Protein AF-A0A371GL27-F1 (afdb_monomer_lite)

Sequence (62 aa):
MGELKFFLRLQIKQAKDAIYIHQFKYIKELLNKFNFEDYKTMSTPMHPTSILGLDEIDK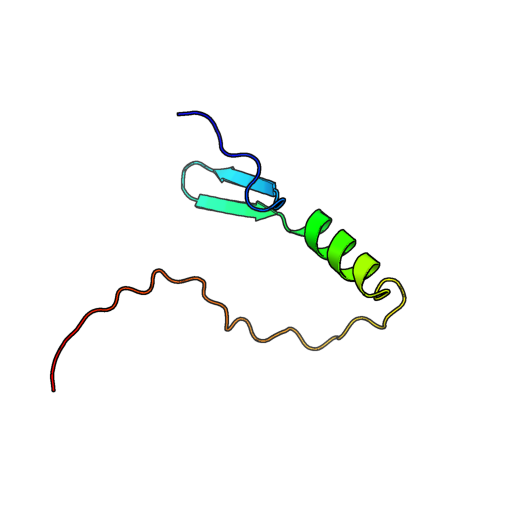KDI

Structure (mmCIF, N/CA/C/O backbone):
data_AF-A0A371GL27-F1
#
_entry.id   AF-A0A371GL27-F1
#
loop_
_atom_site.group_PDB
_atom_site.id
_atom_site.type_symbol
_atom_site.label_atom_id
_atom_site.label_alt_id
_atom_site.label_comp_id
_atom_site.label_asym_id
_atom_site.label_entity_id
_atom_site.label_seq_id
_atom_site.pdbx_PDB_ins_code
_atom_site.Cartn_x
_atom_site.Cartn_y
_atom_site.Cartn_z
_atom_site.occupancy
_atom_site.B_iso_or_equiv
_atom_site.auth_seq_id
_atom_site.auth_comp_id
_atom_site.auth_asym_id
_atom_site.auth_atom_id
_atom_site.pdbx_PDB_model_num
ATOM 1 N N . MET A 1 1 ? -2.887 1.343 24.532 1.00 63.28 1 MET A N 1
ATOM 2 C CA . MET A 1 1 ? -2.397 0.828 23.235 1.00 63.28 1 MET A CA 1
ATOM 3 C C . MET A 1 1 ? -2.359 2.004 22.273 1.00 63.28 1 MET A C 1
ATOM 5 O O . MET A 1 1 ? -3.385 2.649 22.119 1.00 63.28 1 MET A O 1
ATOM 9 N N . GLY A 1 2 ? -1.186 2.385 21.765 1.00 79.94 2 GLY A N 1
ATOM 10 C CA . GLY A 1 2 ? -1.039 3.571 20.909 1.00 79.94 2 GLY A CA 1
ATOM 11 C C . GLY A 1 2 ? -1.474 3.325 19.461 1.00 79.94 2 GLY A C 1
ATOM 12 O O . GLY A 1 2 ? -1.584 2.182 19.024 1.00 79.94 2 GLY A O 1
ATOM 13 N N . GLU A 1 3 ? -1.691 4.400 18.706 1.00 79.56 3 GLU A N 1
ATOM 14 C CA . GLU A 1 3 ? -1.995 4.332 17.273 1.00 79.56 3 GLU A CA 1
ATOM 15 C C . GLU A 1 3 ? -0.787 3.812 16.464 1.00 79.56 3 GLU A C 1
ATOM 17 O O . GLU A 1 3 ? 0.256 4.462 16.377 1.00 79.56 3 GLU A O 1
ATOM 22 N N . LEU A 1 4 ? -0.934 2.651 15.819 1.00 85.25 4 LEU A N 1
ATOM 23 C CA . LEU A 1 4 ? -0.045 2.148 14.766 1.00 85.25 4 LEU A CA 1
ATOM 24 C C . LEU A 1 4 ? -0.160 3.022 13.503 1.00 85.25 4 LEU A C 1
ATOM 26 O O . LEU A 1 4 ? -1.116 2.899 12.737 1.00 85.25 4 LEU A O 1
ATOM 30 N N . LYS A 1 5 ? 0.818 3.913 13.302 1.00 84.31 5 LYS A N 1
ATOM 31 C CA . LYS A 1 5 ? 0.887 4.840 12.152 1.00 84.31 5 LYS A CA 1
ATOM 32 C C . LYS A 1 5 ? 1.673 4.288 10.960 1.00 84.31 5 LYS A C 1
ATOM 34 O O . LYS A 1 5 ? 1.498 4.768 9.843 1.00 84.31 5 LYS A O 1
ATOM 39 N N . PHE A 1 6 ? 2.525 3.286 11.182 1.00 82.44 6 PHE A N 1
ATOM 40 C CA . PHE A 1 6 ? 3.333 2.647 10.143 1.00 82.44 6 PHE A CA 1
ATOM 41 C C . PHE A 1 6 ? 3.481 1.144 10.396 1.00 82.44 6 PHE A C 1
ATOM 43 O O . PHE A 1 6 ? 3.728 0.734 11.527 1.00 82.44 6 PHE A O 1
ATOM 50 N N . PHE A 1 7 ? 3.400 0.337 9.339 1.00 82.38 7 PHE A N 1
ATOM 51 C CA . PHE A 1 7 ? 3.674 -1.105 9.358 1.00 82.38 7 PHE A CA 1
ATOM 52 C C . PHE A 1 7 ? 4.351 -1.499 8.051 1.00 82.38 7 PHE A C 1
ATOM 54 O O . PHE A 1 7 ? 3.902 -1.073 6.995 1.00 82.38 7 PH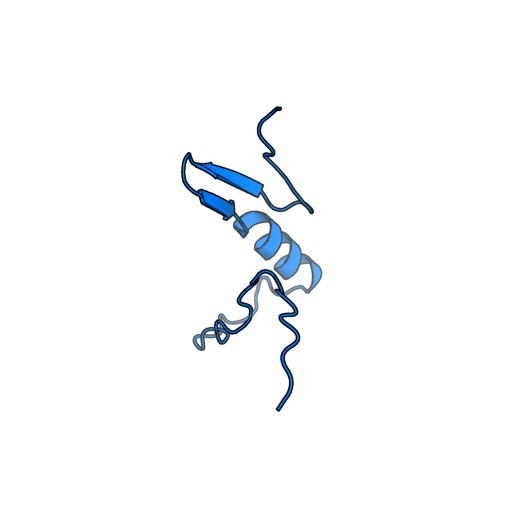E A O 1
ATOM 61 N N . LEU A 1 8 ? 5.451 -2.259 8.092 1.00 81.38 8 LEU A N 1
ATOM 62 C CA . LEU A 1 8 ? 6.224 -2.616 6.887 1.00 81.38 8 LEU A CA 1
ATOM 63 C C . LEU A 1 8 ? 6.569 -1.407 5.984 1.00 81.38 8 LEU A C 1
ATOM 65 O O . LEU A 1 8 ? 6.635 -1.532 4.767 1.00 81.38 8 LEU A O 1
ATOM 69 N N . ARG A 1 9 ? 6.784 -0.220 6.579 1.00 78.31 9 ARG A N 1
ATOM 70 C CA . ARG A 1 9 ? 6.969 1.084 5.890 1.00 78.31 9 ARG A CA 1
ATOM 71 C C . ARG A 1 9 ? 5.736 1.615 5.141 1.00 78.31 9 ARG A C 1
ATOM 73 O O . ARG A 1 9 ? 5.802 2.690 4.551 1.00 78.31 9 ARG A O 1
ATOM 80 N N . LEU A 1 10 ? 4.606 0.924 5.216 1.00 83.50 10 LEU A N 1
ATOM 81 C CA . LEU A 1 10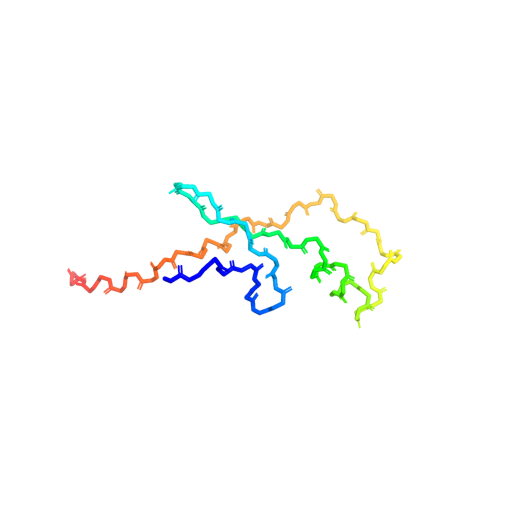 ? 3.308 1.399 4.756 1.00 83.50 10 LEU A CA 1
ATOM 82 C C . LEU A 1 10 ? 2.699 2.312 5.813 1.00 83.50 10 LEU A C 1
ATOM 84 O O . LEU A 1 10 ? 2.712 2.002 7.005 1.00 83.50 10 LEU A O 1
ATOM 88 N N . GLN A 1 11 ? 2.167 3.448 5.374 1.00 86.81 11 GLN A N 1
ATOM 89 C CA . GLN A 1 11 ? 1.478 4.370 6.261 1.00 86.81 11 GLN A CA 1
ATOM 90 C C . GLN A 1 11 ? 0.080 3.830 6.553 1.00 86.81 11 GLN A C 1
ATOM 92 O O . GLN A 1 11 ? -0.678 3.524 5.633 1.00 86.81 11 GLN A O 1
ATOM 97 N N . ILE A 1 12 ? -0.265 3.752 7.831 1.00 86.19 12 ILE A N 1
ATOM 98 C CA . ILE A 1 12 ? -1.570 3.297 8.295 1.00 86.19 12 ILE A CA 1
ATOM 99 C C . ILE A 1 12 ? -2.358 4.497 8.817 1.00 86.19 12 ILE A C 1
ATOM 101 O O . ILE A 1 12 ? -1.847 5.314 9.584 1.00 86.19 12 ILE A O 1
ATOM 105 N N . LYS A 1 13 ? -3.620 4.590 8.405 1.00 87.12 13 LYS A N 1
ATOM 106 C CA . LYS A 1 13 ? -4.620 5.490 8.976 1.00 87.12 13 LYS A CA 1
ATOM 107 C C . LYS A 1 13 ? -5.708 4.647 9.623 1.00 87.12 13 LYS A C 1
ATOM 109 O O . LYS A 1 13 ? -6.441 3.947 8.934 1.00 87.12 13 LYS A O 1
ATOM 114 N N . GLN A 1 14 ? -5.803 4.713 10.942 1.00 85.19 14 GLN A N 1
ATOM 115 C CA . GLN A 1 14 ? -6.868 4.051 11.686 1.00 85.19 14 GLN A CA 1
ATOM 116 C C . GLN A 1 14 ? -8.062 4.997 11.783 1.00 85.19 14 GLN A C 1
ATOM 118 O O . GLN A 1 14 ? -7.914 6.151 12.185 1.00 85.19 14 GLN A O 1
ATOM 123 N N . ALA A 1 15 ? -9.230 4.517 11.381 1.00 86.50 15 ALA A N 1
ATOM 124 C CA . ALA A 1 15 ? -10.519 5.122 11.675 1.00 86.50 15 ALA A CA 1
ATOM 125 C C . ALA A 1 15 ? -11.254 4.240 12.691 1.00 86.50 15 ALA A C 1
ATOM 127 O O . ALA A 1 15 ? -10.843 3.112 12.953 1.00 86.50 15 ALA A O 1
ATOM 128 N N . LYS A 1 16 ? -12.352 4.749 13.255 1.00 83.50 16 LYS A N 1
ATOM 129 C CA . LYS A 1 16 ? -13.114 4.034 14.290 1.00 83.50 16 LYS A CA 1
ATOM 130 C C . LYS A 1 16 ? -13.597 2.648 13.841 1.00 83.50 16 LYS A C 1
ATOM 132 O O . LYS A 1 16 ? -13.570 1.734 14.651 1.00 83.50 16 LYS A O 1
ATOM 137 N N . ASP A 1 17 ? -13.940 2.499 12.560 1.00 85.75 17 ASP A N 1
ATOM 138 C CA . ASP A 1 17 ? -14.536 1.269 12.019 1.00 85.75 17 ASP A CA 1
ATOM 139 C C . ASP A 1 17 ? -13.620 0.505 11.049 1.00 85.75 17 ASP A C 1
ATOM 141 O O . ASP A 1 17 ? -13.969 -0.582 10.595 1.00 85.75 17 ASP A O 1
ATOM 145 N N . ALA A 1 18 ? -12.461 1.064 10.680 1.00 81.25 18 ALA A N 1
ATOM 146 C CA . ALA A 1 18 ? -11.607 0.477 9.648 1.00 81.25 18 ALA A CA 1
ATOM 147 C C . ALA A 1 18 ? -10.153 0.957 9.714 1.00 81.25 18 ALA A C 1
ATOM 149 O O . ALA A 1 18 ? -9.848 2.061 10.168 1.00 81.25 18 ALA A O 1
ATOM 150 N N . ILE A 1 19 ? -9.253 0.139 9.168 1.00 84.69 19 ILE A N 1
ATOM 151 C CA . ILE A 1 19 ? -7.840 0.467 8.986 1.00 84.69 19 ILE A CA 1
ATOM 152 C C . ILE A 1 19 ? -7.587 0.705 7.498 1.00 84.69 19 ILE A C 1
ATOM 154 O O . ILE A 1 19 ? -7.803 -0.175 6.670 1.00 84.69 19 ILE A O 1
ATOM 158 N N . TYR A 1 20 ? -7.092 1.890 7.160 1.00 83.62 20 TYR A N 1
ATOM 159 C CA . TYR A 1 20 ? -6.731 2.271 5.801 1.00 83.62 20 TYR A CA 1
ATOM 160 C C . TYR A 1 20 ? -5.216 2.229 5.626 1.00 83.62 20 TYR A C 1
ATOM 162 O O . TYR A 1 20 ? -4.469 2.806 6.419 1.00 83.62 20 TYR A O 1
ATOM 170 N N . ILE A 1 21 ? -4.757 1.597 4.550 1.00 83.69 21 ILE A N 1
ATOM 171 C CA . ILE A 1 21 ? -3.341 1.562 4.182 1.00 83.69 21 ILE A CA 1
ATOM 172 C C . ILE A 1 21 ? -3.108 2.582 3.069 1.00 83.69 21 ILE A C 1
ATOM 174 O O . ILE A 1 21 ? -3.651 2.469 1.973 1.00 83.69 21 ILE A O 1
ATOM 178 N N . HIS A 1 22 ? -2.281 3.585 3.341 1.00 81.38 22 HIS A N 1
ATOM 179 C CA . HIS A 1 22 ? -1.877 4.584 2.363 1.00 81.38 22 HIS A CA 1
ATOM 180 C C . HIS A 1 22 ? -0.557 4.158 1.704 1.00 81.38 22 HIS A C 1
ATOM 182 O O . HIS A 1 22 ? 0.511 4.205 2.319 1.00 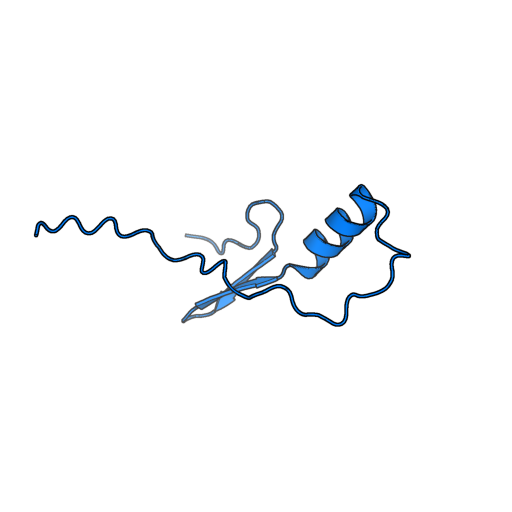81.38 22 HIS A O 1
ATOM 188 N N . GLN A 1 23 ? -0.635 3.724 0.441 1.00 74.88 23 GLN A N 1
ATOM 189 C CA . GLN A 1 23 ? 0.484 3.096 -0.275 1.00 74.88 23 GLN A CA 1
ATOM 190 C C . GLN A 1 23 ? 1.304 4.053 -1.152 1.00 74.88 23 GLN A C 1
ATOM 192 O O . GLN A 1 23 ? 2.303 3.633 -1.725 1.00 74.88 23 GLN A O 1
ATOM 197 N N . PHE A 1 24 ? 0.937 5.335 -1.251 1.00 82.44 24 PHE A N 1
ATOM 198 C CA . PHE A 1 24 ? 1.541 6.253 -2.228 1.00 82.44 24 PHE A CA 1
ATOM 199 C C . PHE A 1 24 ? 3.075 6.327 -2.134 1.00 82.44 24 PHE A C 1
ATOM 201 O O . PHE A 1 24 ? 3.771 6.207 -3.140 1.00 82.44 24 PHE A O 1
ATOM 208 N N . LYS A 1 25 ? 3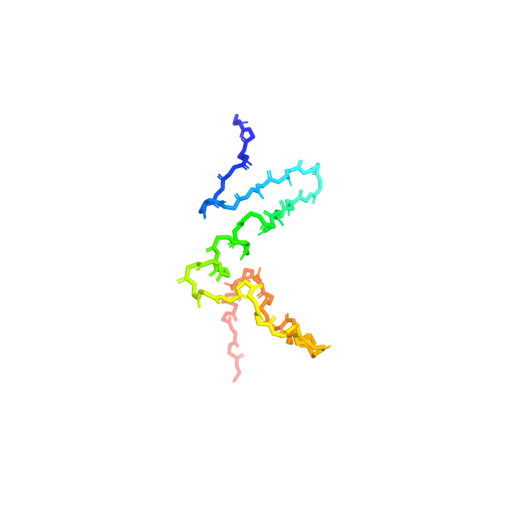.615 6.464 -0.915 1.00 81.00 25 LYS A N 1
ATOM 209 C CA . LYS A 1 25 ? 5.066 6.520 -0.689 1.00 81.00 25 LYS A CA 1
ATOM 210 C C . LYS A 1 25 ? 5.760 5.209 -1.075 1.00 81.00 25 LYS A C 1
ATOM 212 O O . LYS A 1 25 ? 6.778 5.248 -1.753 1.00 81.00 25 LYS A O 1
ATOM 217 N N . TYR A 1 26 ? 5.177 4.075 -0.690 1.00 82.94 26 TYR A N 1
ATOM 218 C CA . TYR A 1 26 ? 5.718 2.751 -0.993 1.00 82.94 26 TYR A CA 1
ATOM 219 C C . TYR A 1 26 ? 5.717 2.459 -2.493 1.00 82.94 26 TYR A C 1
ATOM 221 O O . TYR A 1 26 ? 6.726 2.009 -3.020 1.00 82.94 26 TYR A O 1
ATOM 229 N N . ILE A 1 27 ? 4.622 2.771 -3.191 1.00 82.00 27 ILE A N 1
ATOM 230 C CA . ILE A 1 27 ? 4.536 2.607 -4.645 1.00 82.00 27 ILE A CA 1
ATOM 231 C C . ILE A 1 27 ? 5.598 3.474 -5.324 1.00 82.00 27 ILE A C 1
ATOM 233 O O . ILE A 1 27 ? 6.299 2.989 -6.202 1.00 82.00 27 ILE A O 1
ATOM 237 N N . LYS A 1 28 ? 5.787 4.724 -4.884 1.00 84.81 28 LYS A N 1
ATOM 238 C CA . LYS A 1 28 ? 6.821 5.602 -5.445 1.00 84.81 28 LYS A CA 1
ATOM 239 C C . LYS A 1 28 ? 8.239 5.054 -5.234 1.00 84.81 28 LYS A C 1
ATOM 241 O O . LYS A 1 28 ? 9.018 5.013 -6.180 1.00 84.81 28 LYS A O 1
ATOM 246 N N . GLU A 1 29 ? 8.568 4.601 -4.023 1.00 86.00 29 GLU A N 1
ATOM 247 C CA . GLU A 1 29 ? 9.865 3.966 -3.733 1.00 86.00 29 GLU A CA 1
ATOM 248 C C . GLU A 1 29 ? 10.064 2.670 -4.534 1.00 86.00 29 GLU A C 1
ATOM 250 O O . GLU A 1 29 ? 11.166 2.395 -5.007 1.00 86.00 29 GLU A O 1
ATOM 255 N N . LEU A 1 30 ? 8.999 1.883 -4.712 1.00 86.12 30 LEU A N 1
ATOM 256 C CA . LEU A 1 30 ? 9.015 0.653 -5.497 1.00 86.12 30 LEU A CA 1
ATOM 257 C C . LEU A 1 30 ? 9.276 0.944 -6.977 1.00 86.12 30 LEU A C 1
ATOM 259 O O . LEU A 1 30 ? 10.148 0.316 -7.571 1.00 86.12 30 LEU A O 1
ATOM 263 N N . LEU A 1 31 ? 8.567 1.914 -7.556 1.00 87.50 31 LEU A N 1
ATOM 264 C CA . LEU A 1 31 ? 8.766 2.324 -8.944 1.00 87.50 31 LEU A CA 1
ATOM 265 C C . LEU A 1 31 ? 10.202 2.809 -9.163 1.00 87.50 31 LEU A C 1
ATOM 267 O O . LEU A 1 31 ? 10.856 2.337 -10.088 1.00 87.50 31 LEU A O 1
ATOM 271 N N . ASN A 1 32 ? 10.728 3.652 -8.272 1.00 88.62 32 ASN A N 1
ATOM 272 C CA . ASN A 1 32 ? 12.107 4.136 -8.354 1.00 88.62 32 ASN A CA 1
ATOM 273 C C . ASN A 1 32 ? 13.130 2.987 -8.283 1.00 88.62 32 ASN A C 1
ATOM 275 O O . ASN A 1 32 ? 14.009 2.889 -9.135 1.00 88.62 32 ASN A O 1
ATOM 279 N N . LYS A 1 33 ? 12.960 2.041 -7.347 1.00 89.19 33 LYS A N 1
ATOM 280 C CA . LYS A 1 33 ? 13.870 0.891 -7.185 1.00 89.19 33 LYS A CA 1
ATOM 281 C C . LYS A 1 33 ? 14.025 0.053 -8.459 1.00 89.19 33 LYS A C 1
ATOM 283 O O . LYS A 1 33 ? 15.074 -0.549 -8.676 1.00 89.19 33 LYS A O 1
ATOM 288 N N . PHE A 1 34 ? 12.980 -0.013 -9.273 1.00 86.62 34 PHE A N 1
ATOM 289 C CA . PHE A 1 34 ? 12.961 -0.773 -10.518 1.00 86.62 34 PHE A CA 1
ATOM 290 C C . PHE A 1 34 ? 13.102 0.118 -11.765 1.00 86.62 34 PHE A C 1
ATOM 292 O O . PHE A 1 34 ? 12.952 -0.374 -12.881 1.00 86.62 34 PHE A O 1
ATOM 299 N N . ASN A 1 35 ? 13.420 1.406 -11.588 1.00 86.00 35 ASN A N 1
ATOM 300 C CA . ASN A 1 35 ? 13.507 2.420 -12.641 1.00 86.00 35 ASN A CA 1
ATOM 301 C C . ASN A 1 35 ? 12.207 2.590 -13.453 1.00 86.00 35 ASN A C 1
ATOM 303 O O . ASN A 1 35 ? 12.250 3.003 -14.605 1.00 86.00 35 ASN A O 1
ATOM 307 N N . PHE A 1 36 ? 11.044 2.300 -12.860 1.00 85.81 36 PHE A N 1
ATOM 308 C CA . PHE A 1 36 ? 9.723 2.438 -13.485 1.00 85.81 36 PHE A CA 1
ATOM 309 C C . PHE A 1 36 ? 9.176 3.881 -13.507 1.00 85.81 36 PHE A C 1
ATOM 311 O O . PHE A 1 36 ? 8.011 4.076 -13.847 1.00 85.81 36 PHE A O 1
ATOM 318 N N . GLU A 1 37 ? 9.973 4.895 -13.147 1.00 81.06 37 GLU A N 1
ATOM 319 C CA . GLU A 1 37 ? 9.513 6.296 -13.076 1.00 81.06 37 GLU A CA 1
ATOM 320 C C . GLU A 1 37 ? 9.055 6.842 -14.442 1.00 81.06 37 GLU A C 1
ATOM 322 O O . GLU A 1 37 ? 8.068 7.572 -14.499 1.00 81.06 37 GLU A O 1
ATOM 327 N N . ASP A 1 38 ? 9.699 6.412 -15.534 1.00 80.56 38 ASP A N 1
ATOM 328 C CA . ASP A 1 38 ? 9.419 6.866 -16.908 1.00 80.56 38 ASP A CA 1
ATOM 329 C C . ASP A 1 38 ? 8.583 5.871 -17.737 1.00 80.56 38 ASP A C 1
ATOM 331 O O . ASP A 1 38 ? 8.388 6.044 -18.944 1.00 80.56 38 ASP A O 1
ATOM 335 N N . TYR A 1 39 ? 8.097 4.788 -17.124 1.00 79.56 39 TYR A N 1
ATOM 336 C CA . TYR A 1 39 ? 7.369 3.755 -17.858 1.00 79.56 39 TYR A CA 1
ATOM 337 C C . TYR A 1 39 ? 5.915 4.157 -18.109 1.00 79.56 39 TYR A C 1
ATOM 339 O O . TYR A 1 39 ? 5.237 4.756 -17.274 1.00 79.56 39 TYR A O 1
ATOM 347 N N . LYS A 1 40 ? 5.406 3.766 -19.281 1.00 81.19 40 LYS A N 1
ATOM 348 C CA . LYS A 1 40 ? 4.033 4.052 -19.700 1.00 81.19 40 LYS A CA 1
ATOM 349 C C . LYS A 1 40 ? 3.036 3.442 -18.715 1.00 81.19 40 LYS A C 1
ATOM 351 O O . LYS A 1 40 ? 3.055 2.235 -18.474 1.00 81.19 40 LYS A O 1
ATOM 356 N N . THR A 1 41 ? 2.124 4.267 -18.205 1.00 77.44 41 THR A N 1
ATOM 357 C CA . THR A 1 41 ? 1.020 3.799 -17.365 1.00 77.44 41 THR A CA 1
ATOM 358 C C . THR A 1 41 ? 0.218 2.739 -18.112 1.00 77.44 41 THR A C 1
ATOM 360 O O . THR A 1 41 ? -0.235 2.953 -19.240 1.00 77.44 41 THR A O 1
ATOM 363 N N . MET A 1 42 ? 0.043 1.579 -17.485 1.00 81.25 42 MET A N 1
ATOM 364 C CA . MET A 1 42 ? -0.828 0.541 -18.012 1.00 81.25 42 MET A CA 1
ATOM 365 C C . MET A 1 42 ? -2.282 0.956 -17.763 1.00 81.25 42 MET A C 1
ATOM 367 O O . MET A 1 42 ? -2.671 1.213 -16.629 1.00 81.25 42 MET A O 1
ATOM 371 N N . SER A 1 43 ? -3.083 1.041 -18.829 1.00 79.62 43 SER A N 1
ATOM 372 C CA . SER A 1 43 ? -4.518 1.355 -18.719 1.00 79.62 43 SER A CA 1
ATOM 373 C C . SER A 1 43 ? -5.335 0.176 -18.193 1.00 79.62 43 SER A C 1
ATOM 375 O O . SER A 1 43 ? -6.479 0.354 -17.783 1.00 79.62 43 SER A O 1
ATOM 377 N N . THR A 1 44 ? -4.771 -1.029 -18.248 1.00 85.62 44 THR A N 1
ATOM 378 C CA . THR A 1 44 ? -5.398 -2.235 -17.728 1.00 85.62 44 THR A CA 1
ATOM 379 C C . THR A 1 44 ? -5.206 -2.268 -16.213 1.00 85.62 44 THR A C 1
ATOM 381 O O . THR A 1 44 ? -4.062 -2.355 -15.760 1.00 85.62 44 THR A O 1
ATOM 384 N N . PRO A 1 45 ? -6.280 -2.191 -15.412 1.00 71.19 45 PRO A N 1
ATOM 385 C CA . PRO A 1 45 ? -6.160 -2.362 -13.975 1.00 71.19 45 PRO A CA 1
ATOM 386 C C . PRO A 1 45 ? -5.662 -3.777 -13.669 1.00 71.19 45 PRO A C 1
ATOM 388 O O . PRO A 1 45 ? -6.077 -4.749 -14.303 1.00 71.19 45 PRO A O 1
ATOM 391 N N . MET A 1 46 ? -4.775 -3.897 -12.681 1.00 77.56 46 MET A N 1
ATOM 392 C CA . MET A 1 46 ? -4.438 -5.202 -12.119 1.00 77.56 46 MET A CA 1
ATOM 393 C C . MET A 1 46 ? -5.719 -5.819 -11.551 1.00 77.56 46 MET A C 1
ATOM 395 O O . MET A 1 46 ? -6.479 -5.134 -10.862 1.00 77.56 46 MET A O 1
ATOM 399 N N . HIS A 1 47 ? -5.976 -7.093 -11.858 1.00 76.12 47 HIS A N 1
ATOM 400 C CA . HIS A 1 47 ? -7.145 -7.787 -11.329 1.00 76.12 47 HIS A CA 1
ATOM 401 C C . HIS A 1 47 ? -7.124 -7.715 -9.789 1.00 76.12 47 HIS A C 1
ATOM 403 O O . HIS A 1 47 ? -6.081 -7.994 -9.193 1.00 76.12 47 HIS A O 1
ATOM 409 N N . PRO A 1 48 ? -8.234 -7.349 -9.124 1.00 66.31 48 PRO A N 1
ATOM 410 C CA . PRO A 1 48 ? -8.269 -7.091 -7.681 1.00 66.31 48 PRO A CA 1
ATOM 411 C C . PRO A 1 48 ? -8.134 -8.356 -6.806 1.00 66.31 48 PRO A C 1
ATOM 413 O O . PRO A 1 48 ? -8.505 -8.332 -5.638 1.00 66.31 48 PRO A O 1
ATOM 416 N N . THR A 1 49 ? -7.613 -9.474 -7.327 1.00 58.78 49 THR A N 1
ATOM 417 C CA . THR A 1 49 ? -7.661 -10.801 -6.677 1.00 58.78 49 THR A CA 1
ATOM 418 C C . THR A 1 49 ? -6.832 -10.970 -5.418 1.00 58.78 49 THR A C 1
ATOM 420 O O . THR A 1 49 ? -6.929 -12.021 -4.796 1.00 58.78 49 THR A O 1
ATOM 423 N N . SER A 1 50 ? -6.068 -9.977 -4.981 1.00 61.03 50 SER A N 1
ATOM 424 C CA . SER A 1 50 ? -5.447 -10.043 -3.659 1.00 61.03 50 SER A CA 1
ATOM 425 C C . SER A 1 50 ? -6.423 -9.524 -2.607 1.00 61.03 50 SER A C 1
ATOM 427 O O . SER A 1 50 ? -6.200 -8.477 -1.997 1.00 61.03 50 SER A O 1
ATOM 429 N N . ILE A 1 51 ? -7.526 -10.250 -2.401 1.00 59.94 51 ILE A N 1
ATOM 430 C CA . ILE A 1 51 ? -8.296 -10.106 -1.167 1.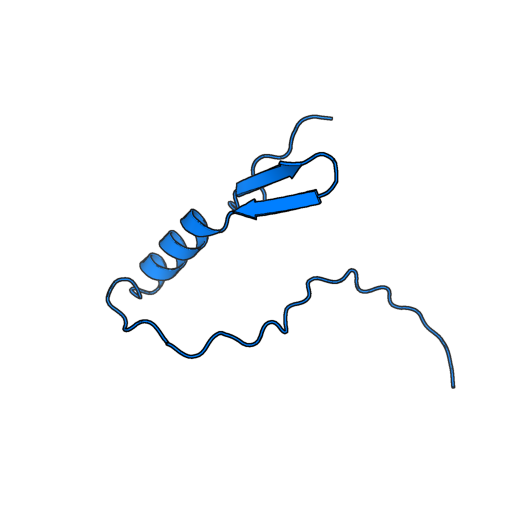00 59.94 51 ILE A CA 1
ATOM 431 C C . ILE A 1 51 ? -7.391 -10.656 -0.066 1.00 59.94 51 ILE A C 1
ATOM 433 O O . ILE A 1 51 ? -7.164 -11.858 0.015 1.00 59.94 51 ILE A O 1
ATOM 437 N N . LEU A 1 52 ? -6.834 -9.766 0.756 1.00 61.00 52 LEU A N 1
ATOM 438 C CA . LEU A 1 52 ? -6.159 -10.122 2.005 1.00 61.00 52 LEU A CA 1
ATOM 439 C C . LEU A 1 52 ? -7.240 -10.526 3.020 1.00 61.00 52 LEU A C 1
ATOM 441 O O . LEU A 1 52 ? -7.520 -9.798 3.971 1.00 61.00 52 LEU A O 1
ATOM 445 N N . GLY A 1 53 ? -7.938 -11.623 2.737 1.00 59.03 53 GLY A N 1
ATOM 446 C CA . GLY A 1 53 ? -8.848 -12.250 3.681 1.00 59.03 53 GLY A CA 1
ATOM 447 C C . GLY A 1 53 ? -8.039 -12.910 4.788 1.00 59.03 53 GLY A C 1
ATOM 448 O O . GLY A 1 53 ? -6.909 -13.342 4.568 1.00 59.03 53 GLY A O 1
ATOM 449 N N . LEU A 1 54 ? -8.608 -12.979 5.989 1.00 57.12 54 LEU A N 1
ATOM 450 C CA . LEU A 1 54 ? -8.152 -13.963 6.960 1.00 57.12 54 LEU A CA 1
ATOM 451 C C . LEU A 1 54 ? -8.395 -15.328 6.313 1.00 57.12 54 LEU A C 1
ATOM 453 O O . LEU A 1 54 ? -9.540 -15.644 5.996 1.00 57.12 54 LEU A O 1
ATOM 457 N N . ASP A 1 55 ? -7.337 -16.102 6.076 1.00 60.97 55 ASP A N 1
ATOM 458 C CA . ASP A 1 55 ? -7.479 -17.520 5.761 1.00 60.97 55 ASP A CA 1
ATOM 459 C C . ASP A 1 55 ? -8.060 -18.211 7.003 1.00 60.97 55 ASP A C 1
ATOM 461 O O . ASP A 1 55 ? -7.340 -18.767 7.836 1.00 60.97 55 ASP A O 1
ATOM 465 N N . GLU A 1 56 ? -9.380 -18.148 7.170 1.00 59.44 56 GLU A N 1
ATOM 466 C CA . GLU A 1 56 ? -10.082 -19.114 7.998 1.00 59.44 56 GLU A CA 1
ATOM 467 C C . GLU A 1 56 ? -10.044 -20.432 7.231 1.00 59.44 56 GLU A C 1
ATOM 469 O O . GLU A 1 56 ? -10.842 -20.703 6.335 1.00 59.44 56 GLU A O 1
ATOM 474 N N . ILE A 1 57 ? -9.038 -21.239 7.565 1.00 59.19 57 ILE A N 1
ATOM 475 C CA . ILE A 1 57 ? -8.978 -22.659 7.238 1.00 59.19 57 ILE A CA 1
ATOM 476 C C . ILE A 1 57 ? -10.148 -23.322 7.984 1.00 59.19 57 ILE A C 1
ATOM 478 O O . ILE A 1 57 ? -9.954 -23.920 9.043 1.00 59.19 57 ILE A O 1
ATOM 482 N N . ASP A 1 58 ? -11.374 -23.187 7.473 1.00 50.59 58 ASP A N 1
ATOM 483 C CA . ASP A 1 58 ? -12.499 -23.984 7.953 1.00 50.59 58 ASP A CA 1
ATOM 484 C C . ASP A 1 58 ? -12.461 -25.333 7.240 1.00 50.59 58 ASP A C 1
ATOM 486 O O . ASP A 1 58 ? -12.785 -25.512 6.066 1.00 50.59 58 ASP A O 1
ATOM 490 N N . LYS A 1 59 ? -11.940 -26.289 7.994 1.00 61.59 59 LYS A N 1
ATOM 491 C CA . LYS A 1 59 ? -11.946 -27.710 7.707 1.00 61.59 59 LYS A CA 1
ATOM 492 C C . LYS A 1 59 ? -13.398 -28.193 7.751 1.00 61.59 59 LYS A C 1
ATOM 494 O O . LYS A 1 59 ? -13.980 -28.224 8.833 1.00 61.59 59 LYS A O 1
ATOM 499 N N . LYS A 1 60 ? -13.955 -28.647 6.626 1.00 48.50 60 LYS A N 1
ATOM 500 C CA . LYS A 1 60 ? -15.123 -29.538 6.649 1.00 48.50 60 LYS A CA 1
ATOM 501 C C . LYS A 1 60 ? -15.157 -30.482 5.455 1.00 48.50 60 LYS A C 1
ATOM 503 O O . LYS A 1 60 ? -15.236 -30.055 4.308 1.00 48.50 60 LYS A O 1
ATOM 508 N N . ASP A 1 61 ? -15.063 -31.759 5.803 1.00 48.25 61 ASP A N 1
ATOM 509 C CA . ASP A 1 61 ? -15.333 -32.949 5.009 1.00 48.25 61 ASP A CA 1
ATOM 510 C C . ASP A 1 61 ? -16.541 -32.807 4.071 1.00 48.25 61 ASP A C 1
ATOM 512 O O . ASP A 1 61 ? -17.599 -32.339 4.500 1.00 48.25 61 ASP A O 1
ATOM 516 N N . ILE A 1 62 ? -16.372 -33.293 2.835 1.00 42.62 62 ILE A N 1
ATOM 517 C CA . ILE A 1 62 ? -17.266 -34.206 2.095 1.00 42.62 62 ILE A CA 1
ATOM 518 C C . ILE A 1 62 ? -16.422 -34.932 1.043 1.00 42.62 62 ILE A C 1
ATOM 520 O O . ILE A 1 62 ? -15.640 -34.250 0.343 1.00 42.62 62 ILE A O 1
#

Organism: Mucuna pruriens (NCBI:txid157652)

Secondary structure (DSSP, 8-state):
-----EETTEEEEE-SS-EEEE-HHHHHHHHHHTTGGGSPPPSSPPP---------------

Radius of gyration: 16.99 Å; chains: 1; bounding box: 31×41×43 Å

Foldseek 3Di:
DDDDQADPNWGWDDDPVDIDTDCPVVVVVVCVVVVVPPPDDDPDDDDPPPPVDPPPPPDDDD

pLDDT: mean 76.22, std 12.0, range [42.62, 89.19]